Protein AF-A0A1W9X492-F1 (afdb_monomer)

Radius of gyration: 21.52 Å; Cα contacts (8 Å, |Δi|>4): 239; chains: 1; bounding box: 39×36×72 Å

Mean predicted aligned error: 10.84 Å

Nearest PDB structures (foldseek):
  5fvn-assembly2_D  TM=6.223E-01  e=9.051E-01  Enterobacter cloacae
  6v78-assembly1_C  TM=4.084E-01  e=3.377E-01  Klebsiella pneumoniae
  5ldt-assembly1_B  TM=6.351E-01  e=2.426E+00  Campylobacter jejuni
  8bnz-assembly1_P  TM=3.930E-01  e=8.002E+00  Escherichia coli O157:H7
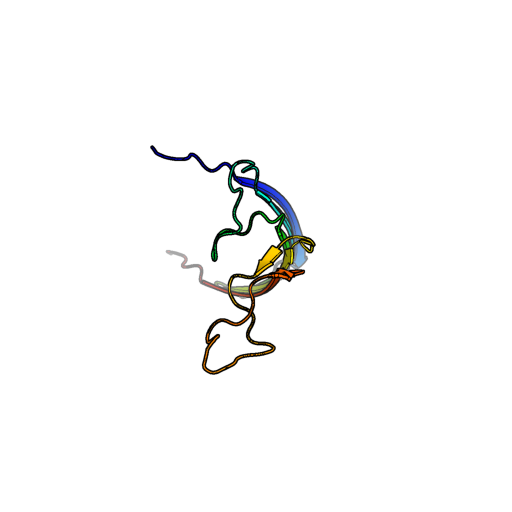
Secondary structure (DSSP, 8-state):
------EEEEEEEEEEEEETTEEEEEEEEEEEE--TT--S--TT-----EEEEEEEEEEEETTEEEEEEEEEEEE--EEEEEES--TTS-BTTBTT---EEEEE--EEEEEEEEEEE-----

pLDDT: mean 79.33, std 18.18, range [33.22, 98.19]

Foldseek 3Di:
DDDDWDKDKDKDKDKDDPDPFKIKIWMKMWIAGDDPPCPADDDPDDNWTKIKIKIWMWGDDDQKIKIKIKIKMWTPKDQFHWQQADPPDADPVRNRDDIDGHIDIDIDMDIDIDMDGHDDDD

Structure (mmCIF, N/CA/C/O backbone):
data_AF-A0A1W9X492-F1
#
_entry.id   AF-A0A1W9X492-F1
#
loop_
_atom_site.group_PDB
_atom_site.id
_atom_site.type_symbol
_atom_site.label_atom_id
_atom_site.label_alt_id
_atom_site.label_comp_id
_atom_site.label_asym_id
_atom_site.label_entity_id
_atom_site.label_seq_id
_atom_site.pdbx_PDB_ins_code
_atom_site.Cartn_x
_atom_site.Cartn_y
_atom_site.Cartn_z
_atom_site.occupancy
_atom_site.B_iso_or_equiv
_atom_site.auth_seq_id
_atom_site.auth_comp_id
_atom_site.auth_asym_id
_atom_site.auth_atom_id
_atom_site.pdbx_PDB_model_num
ATOM 1 N N . MET A 1 1 ? 21.121 -26.696 -11.033 1.00 35.69 1 MET A N 1
ATOM 2 C CA . MET A 1 1 ? 21.866 -25.522 -10.529 1.00 35.69 1 MET A CA 1
ATOM 3 C C . MET A 1 1 ? 20.839 -24.541 -9.974 1.00 35.69 1 MET A C 1
ATOM 5 O O . MET A 1 1 ? 19.984 -24.104 -10.728 1.00 35.69 1 MET A O 1
ATOM 9 N N . ARG A 1 2 ? 20.796 -24.323 -8.652 1.00 33.22 2 ARG A N 1
ATOM 10 C CA . ARG A 1 2 ? 19.766 -23.504 -7.985 1.00 33.22 2 ARG A CA 1
ATOM 11 C C . ARG A 1 2 ? 20.295 -22.072 -7.890 1.00 33.22 2 ARG A C 1
ATOM 13 O O . ARG A 1 2 ? 21.169 -21.808 -7.072 1.00 33.22 2 ARG A O 1
ATOM 20 N N . LEU A 1 3 ? 19.832 -21.190 -8.774 1.00 44.88 3 LEU A N 1
ATOM 21 C CA . LEU A 1 3 ? 20.162 -19.764 -8.738 1.00 44.88 3 LEU A CA 1
ATOM 22 C C . LEU A 1 3 ? 19.539 -19.156 -7.472 1.00 44.88 3 LEU A C 1
ATOM 24 O O . LEU A 1 3 ? 18.325 -19.200 -7.286 1.00 44.88 3 LEU A O 1
ATOM 28 N N . SER A 1 4 ? 20.381 -18.658 -6.567 1.00 44.16 4 SER A N 1
ATOM 29 C CA . SER A 1 4 ? 19.948 -17.955 -5.359 1.00 44.16 4 SER A CA 1
ATOM 30 C C . SER A 1 4 ? 19.703 -16.492 -5.715 1.00 44.16 4 SER A C 1
ATOM 32 O O . SER A 1 4 ? 20.652 -15.714 -5.775 1.00 44.16 4 SER A O 1
ATOM 34 N N . ARG A 1 5 ? 18.441 -16.124 -5.948 1.00 53.78 5 ARG A N 1
ATOM 35 C CA . ARG A 1 5 ? 18.001 -14.727 -6.081 1.00 53.78 5 ARG A CA 1
ATOM 36 C C . ARG A 1 5 ? 18.192 -14.003 -4.738 1.00 53.78 5 ARG A C 1
ATOM 38 O O . ARG A 1 5 ? 17.961 -14.611 -3.689 1.00 53.78 5 ARG A O 1
ATOM 45 N N . ARG A 1 6 ? 18.672 -12.757 -4.753 1.00 56.69 6 ARG A N 1
ATOM 46 C CA . ARG A 1 6 ? 18.799 -11.910 -3.557 1.00 56.69 6 ARG A CA 1
ATOM 47 C C . ARG A 1 6 ? 18.070 -10.597 -3.800 1.00 56.69 6 ARG A C 1
ATOM 49 O O . ARG A 1 6 ? 18.584 -9.715 -4.489 1.00 56.69 6 ARG A O 1
ATOM 56 N N . ASP A 1 7 ? 16.914 -10.504 -3.166 1.00 65.88 7 ASP A N 1
ATOM 57 C CA . ASP A 1 7 ? 16.062 -9.325 -3.182 1.00 65.88 7 ASP A CA 1
ATOM 58 C C . ASP A 1 7 ? 16.340 -8.548 -1.893 1.00 65.88 7 ASP A C 1
ATOM 60 O O . ASP A 1 7 ? 16.350 -9.120 -0.795 1.00 65.88 7 ASP A O 1
ATOM 64 N N . HIS A 1 8 ? 16.615 -7.252 -2.016 1.00 73.38 8 HIS A N 1
ATOM 65 C CA . HIS A 1 8 ? 16.815 -6.371 -0.873 1.00 73.38 8 HIS A CA 1
ATOM 66 C C . HIS A 1 8 ? 15.601 -5.460 -0.726 1.00 73.38 8 HIS A C 1
ATOM 68 O O . HIS A 1 8 ? 15.411 -4.527 -1.500 1.00 73.38 8 HIS A O 1
ATOM 74 N N . THR A 1 9 ? 14.793 -5.713 0.301 1.00 81.38 9 THR A N 1
ATOM 75 C CA . THR A 1 9 ? 13.659 -4.855 0.651 1.00 81.38 9 THR A CA 1
ATOM 76 C C . THR A 1 9 ? 14.027 -3.933 1.808 1.00 81.38 9 THR A C 1
ATOM 78 O O . THR A 1 9 ? 14.483 -4.386 2.859 1.00 81.38 9 THR A O 1
ATOM 81 N N . PHE A 1 10 ? 13.780 -2.637 1.637 1.00 89.31 10 PHE A N 1
ATOM 82 C CA . PHE A 1 10 ? 13.859 -1.631 2.693 1.00 89.31 10 PHE A CA 1
ATOM 83 C C . PHE A 1 10 ? 12.486 -0.996 2.905 1.00 89.31 10 PHE A C 1
ATOM 85 O O . PHE A 1 10 ? 11.762 -0.742 1.947 1.00 89.31 10 PHE A O 1
ATOM 92 N N . GLY A 1 11 ? 12.111 -0.704 4.149 1.00 92.31 11 GLY A N 1
ATOM 93 C CA . GLY A 1 11 ? 10.835 -0.056 4.427 1.00 92.31 11 GLY A CA 1
ATOM 94 C C . GLY A 1 11 ? 10.827 0.734 5.724 1.00 92.31 11 GLY A C 1
ATOM 95 O O . GLY A 1 11 ? 11.474 0.363 6.701 1.00 92.31 11 GLY A O 1
ATOM 96 N N . LEU A 1 12 ? 10.062 1.822 5.721 1.00 96.69 12 LEU A N 1
ATOM 97 C CA . LEU A 1 12 ? 9.802 2.675 6.875 1.00 96.69 12 LEU A CA 1
ATOM 98 C C . LEU A 1 12 ? 8.299 2.910 6.997 1.00 96.69 12 LEU A C 1
ATOM 100 O O . LEU A 1 12 ? 7.601 3.064 5.995 1.00 96.69 12 LEU A O 1
ATOM 104 N N . ALA A 1 13 ? 7.803 2.948 8.230 1.00 96.31 13 ALA A N 1
ATOM 105 C CA . ALA A 1 13 ? 6.397 3.180 8.519 1.00 96.31 13 ALA A CA 1
ATOM 106 C C . ALA A 1 13 ? 6.230 4.069 9.752 1.00 96.31 13 ALA A C 1
ATOM 108 O O . ALA A 1 13 ? 7.009 3.985 10.700 1.00 96.31 13 ALA A O 1
ATOM 109 N N . VAL A 1 14 ? 5.186 4.891 9.737 1.00 97.75 14 VAL A N 1
ATOM 110 C CA . VAL A 1 14 ? 4.737 5.708 10.861 1.00 97.75 14 VAL A CA 1
ATOM 111 C C . VAL A 1 14 ? 3.283 5.357 11.159 1.00 97.75 14 VAL A C 1
ATOM 113 O O . VAL A 1 14 ? 2.442 5.317 10.258 1.00 97.75 14 VAL A O 1
ATOM 116 N N . GLU A 1 15 ? 2.996 5.119 12.436 1.00 97.69 15 GLU A N 1
ATOM 117 C CA . GLU A 1 15 ? 1.641 5.039 12.983 1.00 97.69 15 GLU A CA 1
ATOM 118 C C . GLU A 1 15 ? 1.373 6.308 13.797 1.00 97.69 15 GLU A C 1
ATOM 120 O O . GLU A 1 15 ? 2.229 6.757 14.561 1.00 97.69 15 GLU A O 1
ATOM 125 N N . HIS A 1 16 ? 0.174 6.870 13.663 1.00 97.38 16 HIS A N 1
ATOM 126 C CA . HIS A 1 16 ? -0.276 7.977 14.498 1.00 97.38 16 HIS A CA 1
ATOM 127 C C . HIS A 1 16 ? -1.678 7.707 15.048 1.00 97.38 16 HIS A C 1
ATOM 129 O O . HIS A 1 16 ? -2.629 7.518 14.289 1.00 97.38 16 HIS A O 1
ATOM 135 N N . ALA A 1 17 ? -1.820 7.706 16.373 1.00 97.69 17 ALA A N 1
ATOM 136 C CA . ALA A 1 17 ? -3.117 7.621 17.031 1.00 97.69 17 ALA A CA 1
ATOM 137 C C . ALA A 1 17 ? -3.744 9.020 17.120 1.00 97.69 17 ALA A C 1
ATOM 139 O O . ALA A 1 17 ? -3.294 9.852 17.900 1.00 97.69 17 ALA A O 1
ATOM 140 N N . PHE A 1 18 ? -4.791 9.270 16.332 1.00 95.50 18 PHE A N 1
ATOM 141 C CA . PHE A 1 18 ? -5.537 10.533 16.385 1.00 95.50 18 PHE A CA 1
ATOM 142 C C . PHE A 1 18 ? -6.487 10.578 17.584 1.00 95.50 18 PHE A C 1
ATOM 144 O O . PHE A 1 18 ? -6.750 11.635 18.147 1.00 95.50 18 PHE A O 1
ATOM 151 N N . THR A 1 19 ? -7.038 9.419 17.948 1.00 96.00 19 THR A N 1
ATOM 152 C CA . THR A 1 19 ? -7.898 9.223 19.121 1.00 96.00 19 THR A CA 1
ATOM 153 C C . THR A 1 19 ? -7.696 7.809 19.665 1.00 96.00 19 THR A C 1
ATOM 155 O O . THR A 1 19 ? -7.117 6.960 18.987 1.00 96.00 19 THR A O 1
ATOM 158 N N . ASP A 1 20 ? -8.296 7.493 20.813 1.00 93.50 20 ASP A N 1
ATOM 159 C CA . ASP A 1 20 ? -8.328 6.123 21.360 1.00 93.50 20 ASP A CA 1
ATOM 160 C C . ASP A 1 20 ? -9.020 5.100 20.438 1.00 93.50 20 ASP A C 1
ATOM 162 O O . ASP A 1 20 ? -8.961 3.890 20.669 1.00 93.50 20 ASP A O 1
ATOM 166 N N . LYS A 1 21 ? -9.733 5.575 19.409 1.00 96.56 21 LYS A N 1
ATOM 167 C CA . LYS A 1 21 ? -10.520 4.753 18.483 1.00 96.56 21 LYS A CA 1
ATOM 168 C C . LYS A 1 21 ? -10.012 4.801 17.049 1.00 96.56 21 LYS A C 1
ATOM 170 O O . LYS A 1 21 ? -10.465 3.985 16.254 1.00 96.56 21 LYS A O 1
ATOM 175 N N . THR A 1 22 ? -9.119 5.725 16.711 1.00 97.44 22 THR A N 1
ATOM 176 C CA . THR A 1 22 ? -8.709 5.954 15.323 1.00 97.44 22 THR A CA 1
ATOM 177 C C . THR A 1 22 ? -7.205 6.099 15.232 1.00 97.44 22 THR A C 1
ATOM 179 O O . THR A 1 22 ? -6.628 6.980 15.874 1.00 97.44 22 THR A O 1
ATOM 182 N N . LYS A 1 23 ? -6.586 5.287 14.375 1.00 98.19 23 LYS A N 1
ATOM 183 C CA . LYS A 1 23 ? -5.160 5.377 14.057 1.00 98.19 23 LYS A CA 1
ATOM 184 C C . LYS A 1 23 ? -4.960 5.497 12.558 1.00 98.19 23 LYS A C 1
ATOM 186 O O . LYS A 1 23 ? -5.723 4.915 11.796 1.00 98.19 23 LYS A O 1
ATOM 191 N N . GLY A 1 24 ? -3.949 6.249 12.151 1.00 97.75 24 GLY A N 1
ATOM 192 C CA . GLY A 1 24 ? -3.489 6.342 10.772 1.00 97.75 24 GLY A CA 1
ATOM 193 C C . GLY A 1 24 ? -2.137 5.679 10.584 1.00 97.75 24 GLY A C 1
ATOM 194 O O . GLY A 1 24 ? -1.335 5.608 11.516 1.00 97.75 24 GLY A O 1
ATOM 195 N N . TYR A 1 25 ? -1.8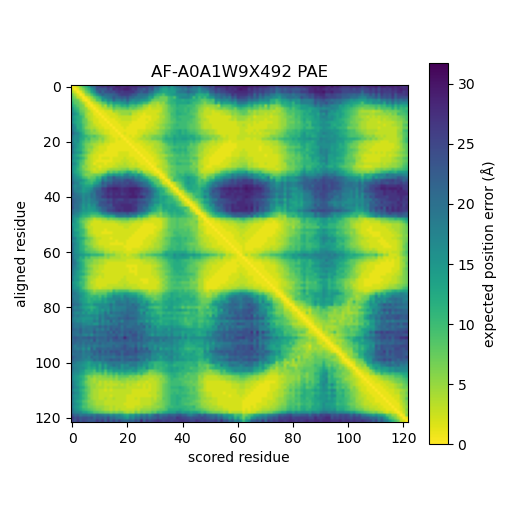92 5.247 9.354 1.00 97.56 25 TYR A N 1
ATOM 196 C CA . TYR A 1 25 ? -0.671 4.589 8.919 1.00 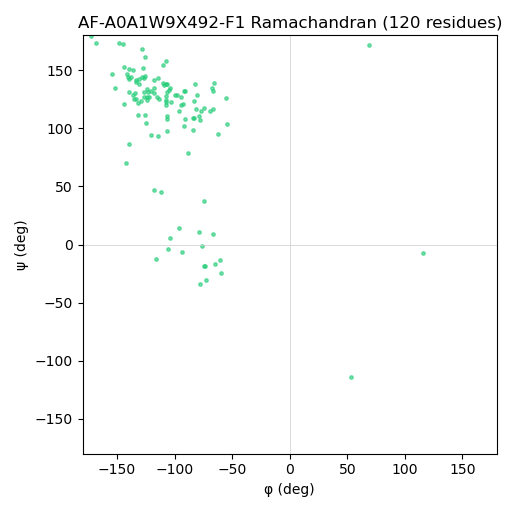97.56 25 TYR A CA 1
ATOM 197 C C . TYR A 1 25 ? -0.167 5.251 7.643 1.00 97.56 25 TYR A C 1
ATOM 199 O O . TYR A 1 25 ? -0.942 5.539 6.724 1.00 97.56 25 TYR A O 1
ATOM 207 N N . LEU A 1 26 ? 1.142 5.442 7.576 1.00 97.38 26 LEU A N 1
ATOM 208 C CA . LEU A 1 26 ? 1.853 5.808 6.362 1.00 97.38 26 LEU A CA 1
ATOM 209 C C . LEU A 1 26 ? 3.118 4.963 6.292 1.00 97.38 26 LEU A C 1
ATOM 211 O O . LEU A 1 26 ? 3.874 4.915 7.259 1.00 97.38 26 LEU A O 1
ATOM 215 N N . SER A 1 27 ? 3.360 4.300 5.169 1.00 97.06 27 SER A N 1
ATOM 216 C CA . SER A 1 27 ? 4.597 3.563 4.953 1.00 97.06 27 SER A CA 1
ATOM 217 C C . SER A 1 27 ? 5.124 3.724 3.542 1.00 97.06 27 SER A C 1
ATOM 219 O O . SER A 1 27 ? 4.379 3.921 2.581 1.00 97.06 27 SER A O 1
ATOM 221 N N . PHE A 1 28 ? 6.442 3.632 3.445 1.00 95.56 28 PHE A N 1
ATOM 222 C CA . PHE A 1 28 ? 7.178 3.621 2.201 1.00 95.56 28 PHE A CA 1
ATOM 223 C C . PHE A 1 28 ? 8.076 2.389 2.182 1.00 95.56 28 PHE A C 1
ATOM 225 O O . PHE A 1 28 ? 8.824 2.158 3.134 1.00 95.56 28 PHE A O 1
ATOM 232 N N . ARG A 1 29 ? 7.986 1.589 1.120 1.00 93.00 29 ARG A N 1
ATOM 233 C CA . ARG A 1 29 ? 8.800 0.387 0.909 1.00 93.00 29 ARG A CA 1
ATOM 234 C C . ARG A 1 29 ? 9.480 0.459 -0.449 1.00 93.00 29 ARG A C 1
ATOM 236 O O . ARG A 1 29 ? 8.882 0.930 -1.409 1.00 93.00 29 ARG A O 1
ATOM 243 N N . VAL A 1 30 ? 10.708 -0.027 -0.516 1.00 89.81 30 VAL A N 1
ATOM 244 C CA . VAL A 1 30 ? 11.488 -0.181 -1.738 1.00 89.81 30 VAL A CA 1
ATOM 245 C C . VAL A 1 30 ? 11.906 -1.634 -1.845 1.00 89.81 30 VAL A C 1
ATOM 247 O O . VAL A 1 30 ? 12.494 -2.164 -0.902 1.00 89.81 30 VAL A O 1
ATOM 250 N N . ASP A 1 31 ? 11.617 -2.247 -2.983 1.00 85.81 31 ASP A N 1
ATOM 251 C CA . ASP A 1 31 ? 12.082 -3.580 -3.344 1.00 85.81 31 ASP A CA 1
ATOM 252 C C . ASP A 1 31 ? 13.163 -3.409 -4.424 1.0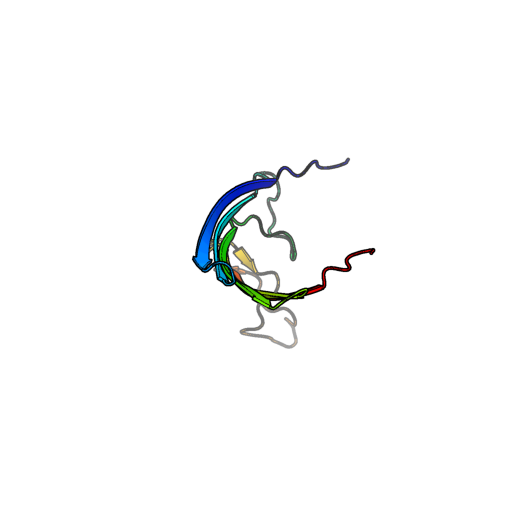0 85.81 31 ASP A C 1
ATOM 254 O O . ASP A 1 31 ? 12.871 -2.945 -5.527 1.00 85.81 31 ASP A O 1
ATOM 258 N N . HIS A 1 32 ? 14.422 -3.699 -4.073 1.00 80.06 32 HIS A N 1
ATOM 259 C CA . HIS A 1 32 ? 15.581 -3.617 -4.966 1.00 80.06 32 HIS A CA 1
ATOM 260 C C . HIS A 1 32 ? 15.989 -5.019 -5.423 1.00 80.06 32 HIS A C 1
ATOM 262 O O . HIS A 1 32 ? 16.301 -5.889 -4.601 1.00 80.06 32 HIS A O 1
ATOM 268 N N . GLU A 1 33 ? 16.012 -5.226 -6.737 1.00 68.94 33 GLU A N 1
ATOM 269 C CA . GLU A 1 33 ? 16.467 -6.469 -7.353 1.00 68.94 33 GLU A CA 1
ATOM 270 C C . GLU A 1 33 ? 17.956 -6.366 -7.703 1.00 68.94 33 GLU A C 1
ATOM 272 O O . GLU A 1 33 ? 18.367 -5.536 -8.512 1.00 68.94 33 GLU A O 1
ATOM 277 N N . THR A 1 34 ? 18.774 -7.256 -7.142 1.00 55.78 34 THR A N 1
ATOM 278 C CA . THR A 1 34 ? 20.239 -7.260 -7.323 1.00 55.78 34 THR A CA 1
ATOM 279 C C . THR A 1 34 ? 20.710 -8.471 -8.125 1.00 55.78 34 THR A C 1
ATOM 281 O O . THR A 1 34 ? 21.674 -9.140 -7.751 1.00 55.78 34 THR A O 1
ATOM 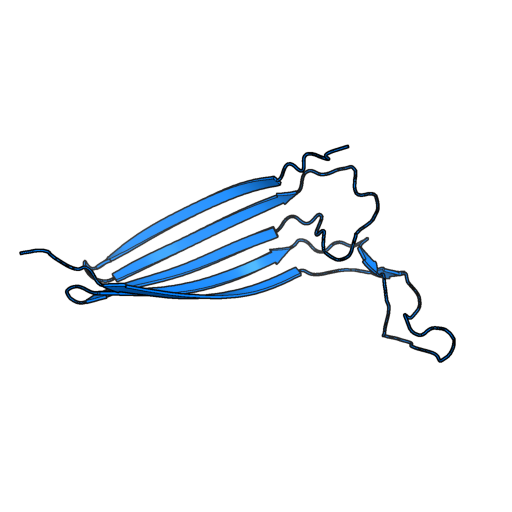284 N N . ASN A 1 35 ? 20.029 -8.803 -9.225 1.00 57.06 35 ASN A N 1
ATOM 285 C CA . ASN A 1 35 ? 20.457 -9.903 -10.090 1.00 57.06 35 ASN A CA 1
ATOM 286 C C . ASN A 1 35 ? 21.072 -9.407 -11.414 1.00 57.06 35 ASN A C 1
ATOM 288 O O . ASN A 1 35 ? 20.342 -9.142 -12.368 1.00 57.06 35 ASN A O 1
ATOM 292 N N . PRO A 1 36 ? 22.414 -9.332 -11.516 1.00 50.84 36 PRO A N 1
ATOM 293 C CA . PRO A 1 36 ? 23.101 -8.878 -12.724 1.00 50.84 36 PRO A CA 1
ATOM 294 C C . PRO A 1 36 ? 23.150 -9.917 -13.863 1.00 50.84 36 PRO A C 1
ATOM 296 O O . PRO A 1 36 ? 23.715 -9.614 -14.906 1.00 50.84 36 PRO A O 1
ATOM 299 N N . GLN A 1 37 ? 22.614 -11.137 -13.693 1.00 47.19 37 GLN A N 1
ATOM 300 C CA . GLN A 1 37 ? 22.751 -12.227 -14.682 1.00 47.19 37 GLN A CA 1
ATOM 301 C C . GLN A 1 37 ? 21.507 -12.517 -15.533 1.00 47.19 37 GLN A C 1
ATOM 303 O O . GLN A 1 37 ? 21.512 -13.459 -16.324 1.00 47.19 37 GLN A O 1
ATOM 308 N N . LEU A 1 38 ? 20.441 -11.725 -15.421 1.00 50.91 38 LEU A N 1
ATOM 309 C CA . LEU A 1 38 ? 19.329 -11.810 -16.367 1.00 50.91 38 LEU A CA 1
ATOM 310 C C . LEU A 1 38 ? 19.614 -10.888 -17.559 1.00 50.91 38 LEU A C 1
ATOM 312 O O . LEU A 1 38 ? 19.049 -9.805 -17.661 1.00 50.91 38 LEU A O 1
ATOM 316 N N . GLU A 1 39 ? 20.466 -11.343 -18.484 1.00 46.22 39 GLU A N 1
ATOM 317 C CA . GLU A 1 39 ? 20.680 -10.714 -19.807 1.00 46.22 39 GLU A CA 1
ATOM 318 C C . GLU A 1 39 ? 19.442 -10.791 -20.732 1.00 46.22 39 GLU A C 1
ATOM 320 O O . GLU A 1 39 ? 19.495 -10.436 -21.906 1.00 46.22 39 GLU A O 1
ATOM 325 N N . GLY A 1 40 ? 18.289 -11.218 -20.217 1.00 50.19 40 GLY A N 1
ATOM 326 C CA . GLY A 1 40 ? 17.025 -11.215 -20.935 1.00 50.19 40 GLY A CA 1
ATOM 327 C C . GLY A 1 40 ? 15.885 -10.896 -19.982 1.00 50.19 40 GLY A C 1
ATOM 328 O O . GLY A 1 40 ? 15.658 -11.623 -19.014 1.00 50.19 40 GLY A O 1
ATOM 329 N N . ASN A 1 41 ? 15.158 -9.817 -20.273 1.00 52.12 41 ASN A N 1
ATOM 330 C CA . ASN A 1 41 ? 13.899 -9.481 -19.614 1.00 52.12 41 ASN A CA 1
ATOM 331 C C . ASN A 1 41 ? 12.887 -10.605 -19.910 1.00 52.12 41 ASN A C 1
ATOM 333 O O . ASN A 1 41 ? 12.279 -10.633 -20.979 1.00 52.12 41 ASN A O 1
ATOM 337 N N . SER A 1 42 ? 12.748 -11.581 -19.008 1.00 49.12 42 SER A N 1
ATOM 338 C CA . SER A 1 42 ? 11.747 -12.643 -19.162 1.00 49.12 42 SER A CA 1
ATOM 339 C C . SER A 1 42 ? 10.383 -12.146 -18.674 1.00 49.12 42 SER A C 1
ATOM 341 O O . SER A 1 42 ? 10.295 -11.482 -17.639 1.00 49.12 42 SER A O 1
ATOM 343 N N . LEU A 1 43 ? 9.314 -12.463 -19.413 1.00 42.50 43 LEU A N 1
ATOM 344 C CA . LEU A 1 43 ? 7.926 -12.198 -19.015 1.00 42.50 43 LEU A CA 1
ATOM 345 C C . LEU A 1 43 ? 7.656 -12.812 -17.632 1.00 42.50 43 LEU A C 1
ATOM 347 O O . LEU A 1 43 ? 7.511 -14.023 -17.496 1.00 42.50 43 LEU A O 1
ATOM 351 N N . GLY A 1 44 ? 7.611 -11.961 -16.605 1.00 45.16 44 GLY A N 1
ATOM 352 C CA . GLY A 1 44 ? 7.400 -12.350 -15.206 1.00 45.16 44 GLY A CA 1
ATOM 353 C C . GLY A 1 44 ? 8.575 -12.054 -14.268 1.00 45.16 44 GLY A C 1
ATOM 354 O O . GLY A 1 44 ? 8.418 -12.183 -13.056 1.00 45.16 44 GLY A O 1
ATOM 355 N N . MET A 1 45 ? 9.727 -11.624 -14.791 1.00 49.62 45 MET A N 1
ATOM 356 C CA . MET A 1 45 ? 10.882 -11.200 -13.995 1.00 49.62 45 MET A CA 1
ATOM 357 C C . MET A 1 45 ? 11.125 -9.708 -14.216 1.00 49.62 45 MET A C 1
ATOM 359 O O . MET A 1 45 ? 11.775 -9.300 -15.174 1.00 49.62 45 MET A O 1
ATOM 363 N N . ALA A 1 46 ? 10.548 -8.888 -13.339 1.00 51.06 46 ALA A N 1
ATOM 364 C CA . ALA A 1 46 ? 10.842 -7.465 -13.302 1.00 51.06 46 ALA A CA 1
ATOM 365 C C . ALA A 1 46 ? 12.188 -7.271 -12.592 1.00 51.06 46 ALA A C 1
ATOM 367 O O . ALA A 1 46 ? 12.269 -7.406 -11.374 1.00 51.06 46 ALA A O 1
ATOM 368 N N . ASN A 1 47 ? 13.234 -6.941 -13.352 1.00 59.56 47 ASN A N 1
ATOM 369 C CA . ASN A 1 47 ? 14.529 -6.488 -12.827 1.00 59.56 47 ASN A CA 1
ATOM 370 C C . ASN A 1 47 ? 14.430 -5.030 -12.321 1.00 59.56 47 ASN A C 1
ATOM 372 O O . ASN A 1 47 ? 15.300 -4.207 -12.600 1.00 59.56 47 ASN A O 1
ATOM 376 N N . TRP A 1 48 ? 13.305 -4.666 -11.702 1.00 65.88 48 TRP A N 1
ATOM 377 C CA . TRP A 1 48 ? 12.909 -3.282 -11.455 1.00 65.88 48 TRP A CA 1
ATOM 378 C C . TRP A 1 48 ? 13.047 -2.933 -9.981 1.00 65.88 48 TRP A C 1
ATOM 380 O O . TRP A 1 48 ? 12.627 -3.698 -9.117 1.00 65.88 48 TRP A O 1
ATOM 390 N N . ASP A 1 49 ? 13.556 -1.731 -9.714 1.00 77.25 49 ASP A N 1
ATOM 391 C CA . ASP A 1 49 ? 13.351 -1.078 -8.424 1.00 77.25 49 ASP A CA 1
ATOM 392 C C . ASP A 1 49 ? 11.877 -0.695 -8.321 1.00 77.25 49 ASP A C 1
ATOM 394 O O . ASP A 1 49 ? 11.408 0.158 -9.086 1.00 77.25 49 ASP A O 1
ATOM 398 N N . ILE A 1 50 ? 11.152 -1.305 -7.384 1.00 85.50 50 ILE A N 1
ATOM 399 C CA . ILE A 1 50 ? 9.739 -0.998 -7.153 1.00 85.50 50 ILE A CA 1
ATOM 400 C C . ILE A 1 50 ? 9.600 -0.222 -5.847 1.00 85.50 50 ILE A C 1
ATOM 402 O O . ILE A 1 50 ? 10.077 -0.633 -4.790 1.00 85.50 50 ILE A O 1
ATOM 406 N N . PHE A 1 51 ? 8.913 0.912 -5.924 1.00 90.19 51 PHE A N 1
ATOM 407 C CA . PHE A 1 51 ? 8.573 1.759 -4.792 1.00 90.19 51 PHE A CA 1
ATOM 408 C C . PHE A 1 51 ? 7.103 1.567 -4.445 1.00 90.19 51 PHE A C 1
ATOM 410 O O . PHE A 1 51 ? 6.245 1.594 -5.324 1.00 90.19 51 PHE A O 1
ATOM 417 N N . HIS A 1 52 ? 6.802 1.419 -3.160 1.00 94.75 52 HIS A N 1
ATOM 418 C CA . HIS A 1 52 ? 5.451 1.258 -2.641 1.00 94.75 52 HIS A CA 1
ATOM 419 C C . HIS A 1 52 ? 5.166 2.339 -1.607 1.00 94.75 52 HIS A C 1
ATOM 421 O O . HIS A 1 52 ? 5.856 2.438 -0.593 1.00 94.75 52 HIS A O 1
ATOM 427 N N . LEU A 1 53 ? 4.102 3.101 -1.824 1.00 96.62 53 LEU A N 1
ATOM 428 C CA . LEU A 1 53 ? 3.538 4.022 -0.849 1.00 96.62 53 LEU A CA 1
ATOM 429 C C . LEU A 1 53 ? 2.227 3.431 -0.336 1.00 96.62 53 LEU A C 1
ATOM 431 O O . LEU A 1 53 ? 1.308 3.199 -1.120 1.00 96.62 53 LEU A O 1
ATOM 435 N N . THR A 1 54 ? 2.130 3.189 0.968 1.00 97.81 54 THR A N 1
ATOM 436 C CA . THR A 1 54 ? 0.902 2.692 1.600 1.00 97.81 54 THR A CA 1
ATOM 437 C C . THR A 1 54 ? 0.391 3.697 2.611 1.00 97.81 54 THR A C 1
ATOM 439 O O . THR A 1 54 ? 1.147 4.206 3.434 1.00 97.81 54 THR A O 1
ATOM 442 N N . THR A 1 55 ? -0.910 3.954 2.589 1.00 97.94 55 THR A N 1
ATOM 443 C CA . THR A 1 55 ? -1.582 4.734 3.625 1.00 97.94 55 THR A CA 1
ATOM 444 C C . THR A 1 55 ? -2.885 4.069 4.026 1.00 97.94 55 THR A C 1
ATOM 446 O O . THR A 1 55 ? -3.514 3.374 3.229 1.00 97.94 55 THR A O 1
ATOM 449 N N . GLY A 1 56 ? -3.300 4.254 5.271 1.00 97.81 56 GLY A N 1
ATOM 450 C CA . GLY A 1 56 ? -4.546 3.688 5.754 1.00 97.81 56 GLY A CA 1
ATOM 451 C C . GLY A 1 56 ? -4.913 4.178 7.138 1.00 97.81 56 GLY A C 1
ATOM 452 O O . GLY A 1 56 ? -4.188 4.955 7.758 1.00 97.81 56 GLY A O 1
ATOM 453 N N . ALA A 1 57 ? -6.045 3.696 7.628 1.00 98.00 57 ALA A N 1
ATOM 454 C CA . ALA A 1 57 ? -6.527 3.969 8.964 1.00 98.00 57 ALA A CA 1
ATOM 455 C C . ALA A 1 57 ? -7.224 2.749 9.567 1.00 98.00 57 ALA A C 1
ATOM 457 O O . ALA A 1 57 ? -7.796 1.919 8.856 1.00 98.00 57 ALA A O 1
ATOM 458 N N . THR A 1 58 ? -7.203 2.667 10.893 1.00 98.19 58 THR A N 1
ATOM 459 C CA . THR A 1 58 ? -7.999 1.721 11.672 1.00 98.19 58 THR A CA 1
ATOM 460 C C . THR A 1 58 ? -9.026 2.459 12.514 1.00 98.19 58 THR A C 1
ATOM 462 O O . THR A 1 58 ? -8.764 3.535 13.051 1.00 98.19 58 THR A O 1
ATOM 465 N N . PHE A 1 59 ? -10.206 1.857 12.635 1.00 97.69 59 PHE A N 1
ATOM 466 C CA . PHE A 1 59 ? -11.341 2.356 13.396 1.00 97.69 59 PHE A CA 1
ATOM 467 C C . PHE A 1 59 ? -11.800 1.287 14.378 1.00 97.69 59 PHE A C 1
ATOM 469 O O . PHE A 1 59 ? -12.357 0.255 13.996 1.00 97.69 59 PHE A O 1
ATOM 476 N N . ARG A 1 60 ? -11.605 1.545 15.666 1.00 96.81 60 ARG A N 1
ATOM 477 C CA . ARG A 1 60 ? -11.994 0.648 16.744 1.00 96.81 60 ARG A CA 1
ATOM 478 C C . ARG A 1 60 ? -13.368 1.012 17.291 1.00 96.81 60 ARG A C 1
ATOM 480 O O . ARG A 1 60 ? -13.636 2.134 17.721 1.00 96.81 60 ARG A O 1
ATOM 487 N N . ARG A 1 61 ? -14.252 0.019 17.340 1.00 94.44 61 ARG A N 1
ATOM 488 C CA . ARG A 1 61 ? -15.589 0.110 17.929 1.00 94.44 61 ARG A CA 1
ATOM 489 C C . ARG A 1 61 ? -15.829 -1.081 18.845 1.00 94.44 61 ARG A C 1
ATOM 491 O O . ARG A 1 61 ? -16.017 -2.199 18.380 1.00 94.44 61 ARG A O 1
ATOM 498 N N . LYS A 1 62 ? -15.900 -0.838 20.157 1.00 92.38 62 LYS A N 1
ATOM 499 C CA . LYS A 1 62 ? -16.097 -1.883 21.179 1.00 92.38 62 LYS A CA 1
ATOM 500 C C . LYS A 1 62 ? -15.054 -3.006 21.020 1.00 92.38 62 LYS A C 1
ATOM 502 O O . LYS A 1 62 ? -13.866 -2.770 21.211 1.00 92.38 62 LYS A O 1
ATOM 507 N N . ARG A 1 63 ? -15.514 -4.206 20.657 1.00 93.75 63 ARG A N 1
ATOM 508 C CA . ARG A 1 63 ? 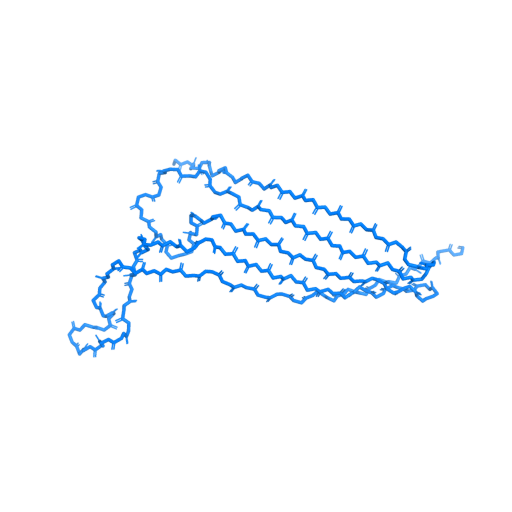-14.722 -5.422 20.447 1.00 93.75 63 ARG A CA 1
ATOM 509 C C . ARG A 1 63 ? -14.366 -5.655 18.980 1.00 93.75 63 ARG A C 1
ATOM 511 O O . ARG A 1 63 ? -13.971 -6.755 18.637 1.00 93.75 63 ARG A O 1
ATOM 518 N N . SER A 1 64 ? -14.519 -4.660 18.114 1.00 95.69 64 SER A N 1
ATOM 519 C CA . SER A 1 64 ? -14.158 -4.775 16.703 1.00 95.69 64 SER A CA 1
ATOM 520 C C . SER A 1 64 ? -13.244 -3.652 16.250 1.00 95.69 64 SER A C 1
ATOM 522 O O . SER A 1 64 ? -13.336 -2.537 16.764 1.00 95.69 64 SER A O 1
ATOM 524 N N . GLU A 1 65 ? -12.428 -3.931 15.247 1.00 97.50 65 GLU A N 1
ATOM 525 C CA . GLU A 1 65 ? -11.565 -2.976 14.569 1.00 97.50 65 GLU A CA 1
ATOM 526 C C . GLU A 1 65 ? -11.687 -3.163 13.057 1.00 97.50 65 GLU A C 1
ATOM 528 O O . GLU A 1 65 ? -11.630 -4.286 12.559 1.00 97.50 65 GLU A O 1
ATOM 533 N N . LEU A 1 66 ? -11.905 -2.063 12.341 1.00 97.94 66 LEU A N 1
ATOM 534 C CA . LEU A 1 66 ? -11.947 -2.014 10.884 1.00 97.94 66 LEU A CA 1
ATOM 535 C C . LEU A 1 66 ? -10.682 -1.316 10.387 1.00 97.94 66 LEU A C 1
ATOM 537 O O . LEU A 1 66 ? -10.444 -0.178 10.770 1.00 97.94 66 LEU A O 1
ATOM 541 N N . ALA A 1 67 ? -9.917 -1.964 9.520 1.00 97.88 67 ALA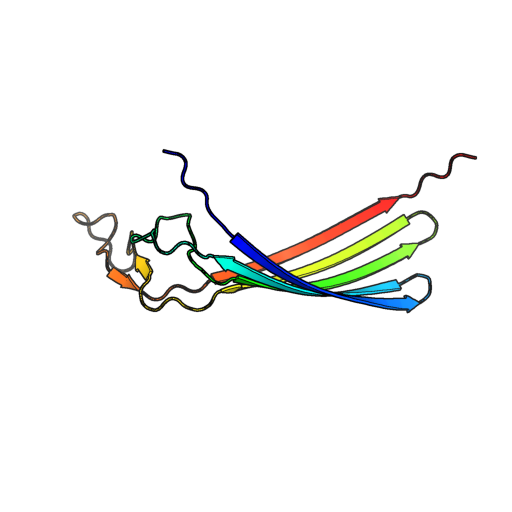 A N 1
ATOM 542 C CA . ALA A 1 67 ? -8.774 -1.401 8.819 1.00 97.88 67 ALA A CA 1
ATOM 543 C C . ALA A 1 67 ? -9.148 -1.121 7.360 1.00 97.88 67 ALA A C 1
ATOM 545 O O . ALA A 1 67 ? -9.710 -1.988 6.689 1.00 97.88 67 ALA A O 1
ATOM 546 N N . VAL A 1 68 ? -8.810 0.065 6.865 1.00 98.00 68 VAL A N 1
ATOM 547 C CA . VAL A 1 68 ? -8.925 0.430 5.448 1.00 98.00 68 VAL A CA 1
ATOM 548 C C . VAL A 1 68 ? -7.642 1.106 4.994 1.00 98.00 68 VAL A C 1
ATOM 550 O O . VAL A 1 68 ? -7.054 1.887 5.738 1.00 98.00 68 VAL A O 1
ATOM 553 N N . GLY A 1 69 ? -7.199 0.828 3.777 1.00 97.69 69 GLY A N 1
ATOM 554 C CA . GLY A 1 69 ? -5.993 1.443 3.246 1.00 97.69 69 GLY A CA 1
ATOM 555 C C . GLY A 1 69 ? -5.818 1.226 1.759 1.00 97.69 69 GLY A C 1
ATOM 556 O O . GLY A 1 69 ? -6.566 0.486 1.121 1.00 97.69 69 GLY A O 1
ATOM 557 N N . PHE A 1 70 ? -4.805 1.885 1.224 1.00 97.75 70 PHE A N 1
ATOM 558 C CA . PHE A 1 70 ? -4.442 1.845 -0.178 1.00 97.75 70 PHE A CA 1
ATOM 559 C C . PHE A 1 70 ? -2.932 1.744 -0.299 1.00 97.75 70 PHE A C 1
ATOM 561 O O . PHE A 1 70 ? -2.200 2.375 0.468 1.00 97.75 70 PHE A O 1
ATOM 568 N N . THR A 1 71 ? -2.480 0.996 -1.295 1.00 97.69 71 THR A N 1
ATOM 569 C CA . THR A 1 71 ? -1.077 0.954 -1.692 1.00 97.69 71 THR A CA 1
ATOM 570 C C . THR A 1 71 ? -0.977 1.344 -3.153 1.00 97.69 71 THR A C 1
ATOM 572 O O . THR A 1 71 ? -1.635 0.747 -4.004 1.00 97.69 71 THR A O 1
ATOM 575 N N . TYR A 1 72 ? -0.128 2.321 -3.443 1.00 95.81 72 TYR A N 1
ATOM 576 C CA . TYR A 1 72 ? 0.298 2.642 -4.794 1.00 95.81 72 TYR A CA 1
ATOM 577 C C . TYR A 1 72 ? 1.732 2.168 -4.984 1.00 95.81 72 TYR A C 1
ATOM 579 O O . TYR A 1 72 ? 2.585 2.427 -4.134 1.00 95.81 72 TYR A O 1
ATOM 587 N N . SER A 1 73 ? 1.985 1.458 -6.077 1.00 93.12 73 SER A N 1
ATOM 588 C CA . SER A 1 73 ? 3.306 0.935 -6.411 1.00 93.12 73 SER A CA 1
ATOM 589 C C . SER A 1 73 ? 3.718 1.425 -7.784 1.00 93.12 73 SER A C 1
ATOM 591 O O . SER A 1 73 ? 2.921 1.348 -8.717 1.00 93.12 73 SER A O 1
ATOM 593 N N . PHE A 1 74 ? 4.951 1.895 -7.907 1.00 89.19 74 PHE A N 1
ATOM 594 C CA . PHE A 1 74 ? 5.504 2.362 -9.170 1.00 89.19 74 PHE A CA 1
ATOM 595 C C . PHE A 1 74 ? 6.961 1.928 -9.315 1.00 89.19 74 PHE A C 1
ATOM 597 O O . PHE A 1 74 ? 7.696 1.847 -8.331 1.00 89.19 74 PHE A O 1
ATOM 604 N N . GLY A 1 75 ? 7.363 1.613 -10.541 1.00 82.56 75 GLY A N 1
ATOM 605 C CA . GLY A 1 75 ? 8.738 1.247 -10.886 1.00 82.56 75 GLY A CA 1
ATOM 606 C C . GLY A 1 75 ? 9.426 2.356 -11.674 1.00 82.56 75 GLY A C 1
ATOM 607 O O . GLY A 1 75 ? 8.758 3.191 -12.284 1.00 82.56 75 GLY A O 1
ATOM 608 N N . LYS A 1 76 ? 10.764 2.378 -11.676 1.00 72.19 76 LYS A N 1
ATOM 609 C CA . LYS A 1 76 ? 11.506 3.247 -12.604 1.00 72.19 76 LYS A CA 1
ATOM 610 C C . LYS A 1 76 ? 11.313 2.757 -14.038 1.00 72.19 76 LYS A C 1
ATOM 612 O O . LYS A 1 76 ? 11.454 1.566 -14.300 1.00 72.19 76 LYS A O 1
ATOM 617 N N . GLN A 1 77 ? 11.041 3.696 -14.939 1.00 66.31 77 GLN A N 1
ATOM 618 C CA . GLN A 1 77 ? 10.937 3.454 -16.372 1.00 66.31 77 GLN A CA 1
ATOM 619 C C . GLN A 1 77 ? 12.223 2.797 -16.889 1.00 66.31 77 GLN A C 1
ATOM 621 O O . GLN A 1 77 ? 13.323 3.311 -16.671 1.00 66.31 77 GLN A O 1
ATOM 626 N N . GLN A 1 78 ? 12.092 1.655 -17.562 1.00 66.06 78 GLN A N 1
ATOM 627 C CA . GLN A 1 78 ? 13.226 1.004 -18.213 1.00 66.06 78 GLN A CA 1
ATOM 628 C C . GLN A 1 78 ? 13.236 1.409 -19.685 1.00 66.06 78 GLN A C 1
ATOM 630 O O . GLN A 1 78 ? 12.322 1.072 -20.431 1.00 66.06 78 GLN A O 1
ATOM 635 N N . GLU A 1 79 ? 14.270 2.136 -20.106 1.00 57.00 79 GLU A N 1
ATOM 636 C CA . GLU A 1 79 ? 14.417 2.608 -21.494 1.00 57.00 79 GLU A CA 1
ATOM 637 C C . GLU A 1 79 ? 14.799 1.481 -22.469 1.00 57.00 79 GLU A C 1
ATOM 639 O O . GLU A 1 79 ? 14.578 1.604 -23.668 1.00 57.00 79 GLU A O 1
ATOM 644 N N . ASN A 1 80 ? 15.313 0.359 -21.946 1.00 61.47 80 ASN A N 1
ATOM 645 C CA . ASN A 1 80 ? 15.773 -0.793 -22.724 1.00 61.47 80 ASN A CA 1
ATOM 646 C C . ASN A 1 80 ? 14.981 -2.077 -22.413 1.00 61.47 80 ASN A C 1
ATOM 648 O O . ASN A 1 80 ? 15.568 -3.129 -22.140 1.00 61.47 80 ASN A O 1
ATOM 652 N N . PHE A 1 81 ? 13.648 -2.001 -22.378 1.00 66.44 81 PHE A N 1
ATOM 653 C CA . PHE A 1 81 ? 12.817 -3.182 -22.148 1.00 66.44 81 PHE A CA 1
ATOM 654 C C . PHE A 1 81 ? 12.649 -3.980 -23.447 1.00 66.44 81 PHE A C 1
ATOM 656 O O . PHE A 1 81 ? 12.275 -3.438 -24.485 1.00 66.44 81 PHE A O 1
ATOM 663 N N . MET A 1 82 ? 12.924 -5.284 -23.395 1.00 63.12 82 MET A N 1
ATOM 664 C CA . MET A 1 82 ? 12.751 -6.171 -24.551 1.00 63.12 82 MET A CA 1
ATOM 665 C C . MET A 1 82 ? 11.270 -6.506 -24.683 1.00 63.12 82 MET A C 1
ATOM 667 O O . MET A 1 82 ? 10.709 -7.221 -23.851 1.00 63.12 82 MET A O 1
ATOM 671 N N . GLN A 1 83 ? 10.634 -5.993 -25.728 1.00 66.81 83 GLN A N 1
ATOM 672 C CA . GLN A 1 83 ? 9.244 -6.285 -26.023 1.00 66.81 83 GLN A CA 1
ATOM 673 C C . GLN A 1 83 ? 9.145 -7.611 -26.781 1.00 66.81 83 GLN A C 1
ATOM 675 O O . GLN A 1 83 ? 9.510 -7.697 -27.951 1.00 66.81 83 GLN A O 1
ATOM 680 N N . LEU A 1 84 ? 8.632 -8.648 -26.112 1.00 64.88 84 LEU A N 1
ATOM 681 C CA . LEU A 1 84 ? 8.493 -9.990 -26.697 1.00 64.88 84 LEU A CA 1
ATOM 682 C C . LEU A 1 84 ? 7.349 -10.111 -27.718 1.00 64.88 84 LEU A C 1
ATOM 684 O O . LEU A 1 84 ? 7.351 -11.052 -28.504 1.00 64.88 84 LEU A O 1
ATOM 688 N N . ALA A 1 85 ? 6.392 -9.180 -27.714 1.00 67.62 85 ALA A N 1
ATOM 689 C CA . ALA A 1 85 ? 5.342 -9.090 -28.724 1.00 67.62 85 ALA A CA 1
ATOM 690 C C . ALA A 1 85 ? 4.870 -7.638 -28.885 1.00 67.62 85 ALA A C 1
ATOM 692 O O . ALA A 1 85 ? 4.635 -6.939 -27.890 1.00 67.62 85 ALA A O 1
ATOM 693 N N . ASN A 1 86 ? 4.721 -7.189 -30.129 1.00 72.06 86 ASN A N 1
ATOM 694 C CA . ASN A 1 86 ? 4.291 -5.839 -30.472 1.00 72.06 86 ASN A CA 1
ATOM 695 C C . ASN A 1 86 ? 3.006 -5.847 -31.302 1.00 72.06 86 ASN A C 1
ATOM 697 O O . ASN A 1 86 ? 3.019 -5.889 -32.524 1.00 72.06 86 ASN A O 1
ATOM 701 N N . PHE A 1 87 ? 1.871 -5.719 -30.629 1.00 78.88 87 PHE A N 1
ATOM 702 C CA . PHE A 1 87 ? 0.559 -5.762 -31.274 1.00 78.88 87 PHE A CA 1
ATOM 703 C C . PHE A 1 87 ? 0.143 -4.454 -31.973 1.00 78.88 87 PHE A C 1
ATOM 705 O O . PHE A 1 87 ? -1.020 -4.310 -32.338 1.00 78.88 87 PHE A O 1
ATOM 712 N N . ALA A 1 88 ? 1.056 -3.491 -32.137 1.00 73.88 88 ALA A N 1
ATOM 713 C CA . ALA A 1 88 ? 0.754 -2.218 -32.792 1.00 73.88 88 ALA A CA 1
ATOM 714 C C . ALA A 1 88 ? 0.583 -2.346 -34.318 1.00 73.88 88 ALA A C 1
ATOM 716 O O . ALA A 1 88 ? -0.202 -1.600 -34.897 1.00 73.88 88 ALA A O 1
ATOM 717 N N . ASP A 1 89 ? 1.283 -3.290 -34.957 1.00 67.25 89 ASP A N 1
ATOM 718 C CA . ASP A 1 89 ? 1.151 -3.610 -36.387 1.00 67.25 89 ASP A CA 1
ATOM 719 C C . ASP A 1 89 ? 1.214 -5.137 -36.567 1.00 67.25 89 ASP A C 1
ATOM 721 O O . ASP A 1 89 ? 2.285 -5.722 -36.732 1.00 67.25 89 ASP A O 1
ATOM 725 N N . ILE A 1 90 ? 0.057 -5.796 -36.437 1.00 76.75 90 ILE A N 1
ATOM 726 C CA . ILE A 1 90 ? -0.083 -7.248 -36.617 1.00 76.75 90 ILE A CA 1
ATOM 727 C C . ILE A 1 90 ? -0.426 -7.530 -38.078 1.00 76.75 90 ILE A C 1
ATOM 729 O O . ILE A 1 90 ? -1.363 -6.947 -38.625 1.00 76.75 90 ILE A O 1
ATOM 733 N N . ARG A 1 91 ? 0.287 -8.481 -38.683 1.00 76.25 91 ARG A N 1
ATOM 734 C CA . ARG A 1 91 ? 0.040 -8.966 -40.048 1.00 76.25 91 ARG A CA 1
ATOM 735 C C . ARG A 1 91 ? -0.126 -10.482 -40.044 1.00 76.25 91 ARG A C 1
ATOM 737 O O . ARG A 1 91 ? 0.301 -11.147 -39.101 1.00 76.25 91 ARG A O 1
ATOM 744 N N . ASP A 1 92 ? -0.728 -11.031 -41.097 1.00 79.19 92 ASP A N 1
ATOM 745 C CA . ASP A 1 92 ? -1.000 -12.475 -41.204 1.00 79.19 92 ASP A CA 1
ATOM 746 C C . ASP A 1 92 ? 0.280 -13.335 -41.145 1.00 79.19 92 ASP A C 1
ATOM 748 O O . ASP A 1 92 ? 0.238 -14.492 -40.731 1.00 79.19 92 ASP A O 1
ATOM 752 N N . ASP A 1 93 ? 1.428 -12.763 -41.511 1.00 82.44 93 ASP A N 1
ATOM 753 C CA . ASP A 1 93 ? 2.762 -13.365 -41.439 1.00 82.44 93 ASP A CA 1
ATOM 754 C C . ASP A 1 93 ? 3.524 -13.040 -40.138 1.00 82.44 93 ASP A C 1
ATOM 756 O O . ASP A 1 93 ? 4.587 -13.610 -39.889 1.00 82.44 93 ASP A O 1
ATOM 760 N N . ASN A 1 94 ? 2.976 -12.170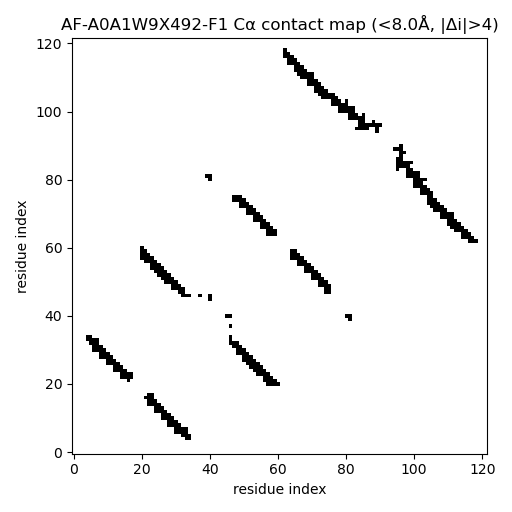 -39.282 1.00 73.19 94 ASN A N 1
ATOM 761 C CA . ASN A 1 94 ? 3.596 -11.722 -38.038 1.00 73.19 94 ASN A CA 1
ATOM 762 C C . ASN A 1 94 ? 2.568 -11.544 -36.906 1.00 73.19 94 ASN A C 1
ATOM 764 O O . ASN A 1 94 ? 2.275 -10.438 -36.447 1.00 73.19 94 ASN A O 1
ATOM 768 N N . LEU A 1 95 ? 2.039 -12.674 -36.431 1.00 77.44 95 LEU A N 1
ATOM 769 C CA . LEU A 1 95 ? 0.982 -12.741 -35.411 1.00 77.44 95 LEU A CA 1
ATOM 770 C C . LEU A 1 95 ? 1.398 -12.212 -34.025 1.00 77.44 95 LEU A C 1
ATOM 772 O O . LEU A 1 95 ? 0.536 -11.943 -33.189 1.00 77.44 95 LEU A O 1
ATOM 776 N N . LEU A 1 96 ? 2.702 -12.082 -33.765 1.00 76.81 96 LEU A N 1
ATOM 777 C CA . LEU A 1 96 ? 3.249 -11.540 -32.514 1.00 76.81 96 LEU A CA 1
ATOM 778 C C . LEU A 1 96 ? 3.816 -10.121 -32.683 1.00 76.81 96 LEU A C 1
ATOM 780 O O . LEU A 1 96 ? 4.215 -9.507 -31.692 1.00 76.81 96 LEU A O 1
ATOM 784 N N . GLY A 1 97 ? 3.815 -9.590 -33.908 1.00 74.81 97 GLY A N 1
ATOM 785 C CA . GLY A 1 97 ? 4.403 -8.301 -34.247 1.00 74.81 97 GLY A CA 1
ATOM 786 C C . GLY A 1 97 ? 5.929 -8.258 -34.162 1.00 74.81 97 GLY A C 1
ATOM 787 O O . GLY A 1 97 ? 6.591 -9.197 -33.722 1.00 74.81 97 GLY A O 1
ATOM 788 N N . GLU A 1 98 ? 6.520 -7.157 -34.624 1.00 73.56 98 GLU A N 1
ATOM 789 C CA . GLU A 1 98 ? 7.977 -6.988 -34.615 1.00 73.56 98 GLU A CA 1
ATOM 790 C C . GLU A 1 98 ? 8.489 -6.710 -33.197 1.00 73.56 98 GLU A C 1
ATOM 792 O O . GLU A 1 98 ? 8.144 -5.704 -32.571 1.00 73.56 98 GLU A O 1
ATOM 797 N N . THR A 1 99 ? 9.324 -7.613 -32.679 1.00 67.44 99 THR A N 1
ATOM 798 C CA . THR A 1 99 ? 9.976 -7.447 -31.376 1.00 67.44 99 THR A CA 1
ATOM 799 C C . THR A 1 99 ? 10.961 -6.287 -31.428 1.00 67.44 99 THR A C 1
ATOM 801 O O . THR A 1 99 ? 11.797 -6.223 -32.329 1.00 67.44 99 THR A O 1
ATOM 804 N N . GLY A 1 100 ? 10.906 -5.403 -30.437 1.00 67.44 100 GLY A N 1
ATOM 805 C CA . GLY A 1 100 ? 11.761 -4.224 -30.367 1.00 67.44 100 GLY A CA 1
ATOM 806 C C . GLY A 1 100 ? 12.151 -3.873 -28.939 1.00 67.44 100 GLY A C 1
ATOM 807 O O . GLY A 1 100 ? 11.662 -4.457 -27.970 1.00 67.44 100 GLY A O 1
ATOM 808 N N . ILE A 1 101 ? 13.051 -2.902 -28.818 1.00 65.94 101 ILE A N 1
ATOM 809 C CA . ILE A 1 101 ? 13.335 -2.259 -27.540 1.00 65.94 101 ILE A CA 1
ATOM 810 C C . ILE A 1 101 ? 12.273 -1.184 -27.339 1.00 65.94 101 ILE A C 1
ATOM 812 O O . ILE A 1 101 ? 12.098 -0.313 -28.191 1.00 65.94 101 ILE A O 1
ATOM 816 N N . THR A 1 102 ? 11.556 -1.265 -26.228 1.00 67.56 102 THR A N 1
ATOM 817 C CA . THR A 1 102 ? 10.521 -0.305 -25.864 1.00 67.56 102 THR A CA 1
ATOM 818 C C . THR A 1 102 ? 10.745 0.204 -24.451 1.00 67.56 102 THR A C 1
ATOM 820 O O . THR A 1 102 ? 11.540 -0.346 -23.685 1.00 67.56 102 THR A O 1
ATOM 823 N N . SER A 1 103 ? 10.015 1.256 -24.104 1.00 63.78 103 SER A N 1
ATOM 824 C CA . SER A 1 103 ? 9.966 1.740 -22.739 1.00 63.78 103 SER A CA 1
ATOM 825 C C . SER A 1 103 ? 8.810 1.093 -21.984 1.00 63.78 103 SER A C 1
ATOM 827 O O . SER A 1 103 ? 7.694 1.029 -22.499 1.00 63.78 103 SER A O 1
ATOM 829 N N . ALA A 1 104 ? 9.079 0.592 -20.778 1.00 67.75 104 ALA A N 1
ATOM 830 C CA . ALA A 1 104 ? 8.078 -0.053 -19.936 1.00 67.75 104 ALA A CA 1
ATOM 831 C C . ALA A 1 104 ? 7.930 0.671 -18.595 1.00 67.75 104 ALA A C 1
ATOM 833 O O . ALA A 1 104 ? 8.922 0.921 -17.905 1.00 67.75 104 ALA A O 1
ATOM 834 N N . ASP A 1 105 ? 6.675 0.937 -18.230 1.00 73.25 105 ASP A N 1
ATOM 835 C CA . ASP A 1 105 ? 6.283 1.541 -16.960 1.00 73.25 105 ASP A CA 1
ATOM 836 C C . ASP A 1 105 ? 5.558 0.520 -16.077 1.00 73.25 105 ASP A C 1
ATOM 838 O O . ASP A 1 105 ? 4.694 -0.232 -16.538 1.00 73.25 105 ASP A O 1
ATOM 842 N N . TYR A 1 106 ? 5.862 0.531 -14.777 1.00 78.88 106 TYR A N 1
ATOM 843 C CA . TYR A 1 106 ? 5.130 -0.240 -13.773 1.00 78.88 106 TYR A CA 1
ATOM 844 C C . TYR A 1 106 ? 4.278 0.679 -12.924 1.00 78.88 106 TYR A C 1
ATOM 846 O O . TYR A 1 106 ? 4.818 1.547 -12.241 1.00 78.88 106 TYR A O 1
ATOM 854 N N . ASN A 1 107 ? 2.973 0.430 -12.894 1.00 86.81 107 ASN A N 1
ATOM 855 C CA . ASN A 1 107 ? 2.064 1.074 -11.959 1.00 86.81 107 ASN A CA 1
ATOM 856 C C . ASN A 1 107 ? 1.057 0.039 -11.452 1.00 86.81 107 ASN A C 1
ATOM 858 O O . ASN A 1 107 ? 0.448 -0.682 -12.241 1.00 86.81 107 ASN A O 1
ATOM 862 N N . ALA A 1 108 ? 0.874 -0.031 -10.138 1.00 89.75 108 ALA A N 1
ATOM 863 C CA . ALA A 1 108 ? -0.096 -0.916 -9.507 1.00 89.75 108 ALA A CA 1
ATOM 864 C C . ALA A 1 108 ? -0.805 -0.209 -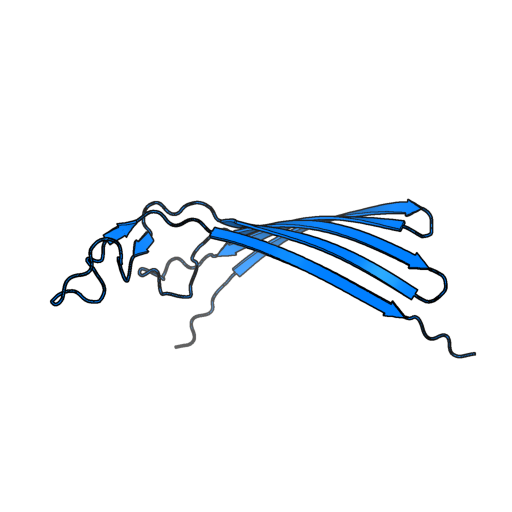8.351 1.00 89.75 108 ALA A C 1
ATOM 866 O O . ALA A 1 108 ? -0.199 0.545 -7.589 1.00 89.75 108 ALA A O 1
ATOM 867 N N . PHE A 1 109 ? -2.097 -0.489 -8.202 1.00 94.88 109 PHE A N 1
ATOM 868 C CA . PHE A 1 109 ? -2.929 0.043 -7.132 1.00 94.88 109 PHE A CA 1
ATOM 869 C C . PHE A 1 109 ? -3.630 -1.100 -6.401 1.00 94.88 109 PHE A C 1
ATOM 871 O O . PHE A 1 109 ? -4.243 -1.962 -7.031 1.00 94.88 109 PHE A O 1
ATOM 878 N N . SER A 1 110 ? -3.563 -1.079 -5.073 1.00 96.44 110 SER A N 1
ATOM 879 C CA . SER A 1 110 ? -4.150 -2.095 -4.203 1.00 96.44 110 SER A CA 1
ATOM 880 C C . SER A 1 110 ? -5.014 -1.449 -3.129 1.00 96.44 110 SER A C 1
ATOM 882 O O . SER A 1 110 ? -4.665 -0.403 -2.582 1.00 96.44 110 SER A O 1
ATOM 884 N N . VAL A 1 111 ? -6.115 -2.114 -2.785 1.00 97.00 111 VAL A N 1
ATOM 885 C CA . VAL A 1 111 ? -7.009 -1.733 -1.684 1.00 97.00 111 VAL A CA 1
ATOM 886 C C . VAL A 1 111 ? -6.860 -2.746 -0.555 1.00 97.00 111 VAL A C 1
ATOM 888 O O . VAL A 1 111 ? -6.816 -3.951 -0.794 1.00 97.00 111 VAL A O 1
ATOM 891 N N . ILE A 1 112 ? -6.804 -2.259 0.680 1.00 96.75 112 ILE A N 1
ATOM 892 C CA . ILE A 1 112 ? -6.711 -3.060 1.898 1.00 96.75 112 ILE A CA 1
ATOM 893 C C . ILE A 1 112 ? -8.002 -2.859 2.684 1.00 96.75 112 ILE A C 1
ATOM 895 O O . ILE A 1 112 ? -8.364 -1.730 3.008 1.00 96.75 112 ILE A O 1
ATOM 899 N N . VAL A 1 113 ? -8.675 -3.959 3.016 1.00 97.25 113 VAL A N 1
ATOM 900 C CA . VAL A 1 113 ? -9.814 -3.972 3.938 1.00 97.25 113 VAL A CA 1
ATOM 901 C C . VAL A 1 113 ? -9.608 -5.114 4.921 1.00 97.25 113 VAL A C 1
ATOM 903 O O . VAL A 1 113 ? -9.416 -6.258 4.516 1.00 97.25 113 VAL A O 1
ATOM 906 N N . GLY A 1 114 ? -9.639 -4.808 6.212 1.00 97.56 114 GLY A N 1
ATOM 907 C CA . GLY A 1 114 ? -9.493 -5.788 7.282 1.00 97.56 114 GLY A CA 1
ATOM 908 C C . GLY A 1 114 ? -10.546 -5.576 8.357 1.00 97.56 114 GLY A C 1
ATOM 909 O O . GLY A 1 114 ? -10.847 -4.443 8.716 1.00 97.56 114 GLY A O 1
ATOM 910 N N . TYR A 1 115 ? -11.105 -6.658 8.887 1.00 97.12 115 TYR A N 1
ATOM 911 C CA . TYR A 1 115 ? -12.011 -6.605 10.029 1.00 97.12 115 TYR A CA 1
ATOM 912 C C . TYR A 1 115 ? -11.558 -7.604 11.085 1.00 97.12 115 TYR A C 1
ATOM 914 O O . TYR A 1 115 ? -11.461 -8.801 10.818 1.00 97.12 115 TYR A O 1
ATOM 922 N N . THR A 1 116 ? -11.319 -7.105 12.291 1.00 96.94 116 THR A N 1
ATOM 923 C CA . THR A 1 116 ? -10.867 -7.898 13.433 1.00 96.94 116 THR A CA 1
ATOM 924 C C . THR A 1 116 ? -11.916 -7.827 14.532 1.00 96.94 116 THR A C 1
ATOM 926 O O . THR A 1 116 ? -12.340 -6.736 14.913 1.00 96.94 116 THR A O 1
ATOM 929 N N . TYR A 1 117 ? -12.321 -8.977 15.078 1.00 95.94 117 TYR A N 1
ATOM 930 C CA . TYR A 1 117 ? -13.183 -9.058 16.258 1.00 95.94 117 TYR A CA 1
ATOM 931 C C . TYR A 1 117 ? -12.430 -9.713 17.420 1.00 95.94 117 TYR A C 1
ATOM 933 O O . TYR A 1 117 ? -11.891 -10.810 17.291 1.00 95.94 117 TYR A O 1
ATOM 941 N N . PHE A 1 118 ? -12.407 -9.043 18.566 1.00 93.88 118 PHE A N 1
ATOM 942 C CA . PHE A 1 118 ? -11.732 -9.491 19.776 1.00 93.88 118 PHE A CA 1
ATOM 943 C C . PHE A 1 118 ? -12.700 -10.307 20.640 1.00 93.88 118 PHE A C 1
ATOM 945 O O . PHE A 1 118 ? -13.626 -9.764 21.254 1.00 93.88 118 PHE A O 1
ATOM 952 N N . PHE A 1 119 ? -12.479 -11.621 20.695 1.00 90.94 119 PHE A N 1
ATOM 953 C CA . PHE A 1 119 ? -13.186 -12.508 21.613 1.00 90.94 119 PHE A CA 1
ATOM 954 C C . PHE A 1 119 ? -12.528 -12.447 22.986 1.00 90.94 119 PHE A C 1
ATOM 956 O O . PHE A 1 119 ? -11.377 -12.836 23.150 1.00 90.94 119 PHE A O 1
ATOM 963 N N . ASP A 1 120 ? -13.283 -11.980 23.969 1.00 83.62 120 ASP A N 1
ATOM 964 C CA . ASP A 1 120 ? -12.876 -12.036 25.366 1.00 83.62 120 ASP A CA 1
ATOM 965 C C . ASP A 1 120 ? -13.466 -13.311 25.978 1.00 83.62 120 ASP A C 1
ATOM 967 O O . ASP A 1 120 ? -14.693 -13.486 25.955 1.00 83.62 120 ASP A O 1
ATOM 971 N N . ARG A 1 121 ? -12.619 -14.213 26.490 1.00 65.44 121 ARG A N 1
ATOM 972 C CA . ARG A 1 121 ? -13.084 -15.298 27.364 1.00 65.44 121 ARG A CA 1
ATOM 973 C C . ARG A 1 121 ? -13.327 -14.675 28.735 1.00 65.44 121 ARG A C 1
ATOM 975 O O . ARG A 1 121 ? -12.393 -14.172 29.346 1.00 65.44 121 ARG A O 1
ATOM 982 N N . LYS A 1 122 ? -14.591 -14.672 29.160 1.00 54.38 122 LYS A N 1
ATOM 983 C CA . LYS A 1 122 ? -14.933 -14.462 30.569 1.00 54.38 122 LYS A CA 1
ATOM 984 C C . LYS A 1 122 ? -14.279 -15.529 31.436 1.00 54.38 122 LYS A C 1
ATOM 986 O O . LYS A 1 122 ? -14.173 -16.676 30.941 1.00 54.38 122 LYS A O 1
#

Sequence (122 aa):
MRLSRRDHTFGLAVEHAFTDKTKGYLSFRVDHETNPQLEGNSLGMANWDIFHLTTGATFRRKRSELAVGFTYSFGKQQENFMQLANFADIRDDNLLGETGITSADYNAFSVIVGYTYFFDRK

Solvent-accessible surface area (backbone atoms only — not comparable to full-atom values): 7224 Å² total; per-residue (Å²): 136,86,83,81,85,60,74,51,75,49,73,51,73,48,78,47,74,82,47,101,39,34,36,40,40,42,33,44,36,38,41,39,58,68,70,91,78,65,92,59,71,47,97,90,53,77,85,44,50,36,40,34,45,35,41,34,39,36,44,51,54,95,55,32,36,40,37,42,33,41,36,46,34,42,36,67,71,36,76,77,32,64,36,88,55,28,80,89,64,64,44,98,92,33,86,48,24,72,64,45,74,37,73,46,78,46,76,49,80,46,79,46,80,46,80,48,73,64,84,77,83,128